Protein AF-A0AAW1VPA2-F1 (afdb_monomer)

InterPro domains:
  IPR003008 Tubulin/FtsZ, GTPase domain [PF00091] (10-75)
  IPR036525 Tubulin/FtsZ, GTPase domain superfamily [G3DSA:3.40.50.1440] (1-80)
  IPR036525 Tubulin/FtsZ, GTPase domain superfamily [SSF52490] (3-78)
  IPR045061 Tubulin-like protein FtsZ/CetZ [PTHR30314] (1-76)

Mean predicted aligned error: 4.87 Å

pLDDT: mean 87.99, std 11.67, range [49.09, 97.0]

Secondary structure (DSSP, 8-state):
--TTT-TT----EEESBHHHHHT-SS-GGGEEE--HHHHTTB--TT-HHHHHHHHHHTHHHHHHHTTT-S------PPP-

Nearest PDB structures (foldseek):
  4m8i-assembly1_A  TM=9.449E-01  e=2.412E-05  Staphylococcus epidermidis RP62A
  7ojb-assembly1_A  TM=9.406E-01  e=5.371E-05  Staphylococcus aureus
  4u39-assembly8_H  TM=9.327E-01  e=1.047E-04  Bacillus subtilis
  6ym9-assembly1_A  TM=9.017E-01  e=7.248E-04  Mycobacterium tuberculosis CDC1551
  4b46-assembly1_A  TM=9.225E-01  e=6.335E-02  Haloferax volcanii

Sequence (80 aa):
MLESLMKGAEFWTLNTDVQAMKVSLVFPENCVQIGQQLDRGLGAGGNPVVGMNAANQSKAAIEEAVHGADMVFVAVCLSS

Solvent-accessible surface area (backbone atoms only — not comparable to full-atom values): 5198 Å² total; per-residue (Å²): 117,76,86,79,72,48,96,90,64,88,70,72,45,77,40,37,29,53,70,63,57,73,70,46,90,56,56,76,90,38,48,46,77,25,28,56,92,78,48,72,33,70,32,50,81,88,38,64,68,50,46,51,51,14,47,62,74,31,41,70,61,55,51,58,75,51,60,92,56,93,73,86,86,88,86,81,88,80,87,132

Foldseek 3Di:
DVVPDDPPDADAAEFCAPVVLVPDPHDNVRYHHFQCVPCVRHGPPLDVVSVVVRCVVCVVVVCVSCPPPPDDDDDDDDDD

Radius of gyration: 13.11 Å; Cα contacts (8 Å, |Δi|>4): 77; chains: 1; bounding box: 33×23×33 Å

Organism: Rubus argutus (NCBI:txid59490)

Structure (mmCIF, N/CA/C/O backbone):
data_AF-A0AAW1VPA2-F1
#
_entry.id   AF-A0AAW1VPA2-F1
#
loop_
_atom_site.group_PDB
_atom_site.id
_atom_site.type_symbol
_atom_site.label_atom_id
_atom_site.label_alt_id
_atom_site.label_comp_id
_atom_site.label_asym_id
_atom_site.label_entity_id
_atom_site.label_seq_id
_atom_site.pdbx_PDB_ins_code
_atom_site.Cartn_x
_atom_site.Cartn_y
_atom_site.Cartn_z
_atom_site.occupancy
_atom_site.B_iso_or_equiv
_atom_site.auth_seq_id
_atom_site.auth_comp_id
_atom_site.auth_asym_id
_atom_site.auth_atom_id
_atom_site.pdbx_PDB_model_num
ATOM 1 N N . MET A 1 1 ? -14.282 15.125 2.572 1.00 50.09 1 MET A N 1
ATOM 2 C CA . MET A 1 1 ? -14.891 14.102 1.685 1.00 50.09 1 MET A CA 1
ATOM 3 C C . MET A 1 1 ? -14.785 12.700 2.287 1.00 50.09 1 MET A C 1
ATOM 5 O O . MET A 1 1 ? -15.790 12.006 2.285 1.00 50.09 1 MET A O 1
ATOM 9 N N . LEU A 1 2 ? -13.640 12.308 2.869 1.00 54.72 2 LEU A N 1
ATOM 10 C CA . LEU A 1 2 ? -13.508 11.065 3.656 1.00 54.72 2 LEU A CA 1
ATOM 11 C C . LEU A 1 2 ? -14.353 11.060 4.946 1.00 54.72 2 LEU A C 1
ATOM 13 O O . LEU A 1 2 ? -15.023 10.076 5.232 1.00 54.72 2 LEU A O 1
ATOM 17 N N . GLU A 1 3 ? -14.418 12.186 5.662 1.00 49.09 3 GLU A N 1
ATOM 18 C CA . GLU A 1 3 ? -15.151 12.290 6.940 1.00 49.09 3 GLU A CA 1
ATOM 19 C C . GLU A 1 3 ? -16.671 12.067 6.839 1.00 49.09 3 GLU A C 1
ATOM 21 O O . GLU A 1 3 ? -17.311 11.720 7.828 1.00 49.09 3 GLU A O 1
ATOM 26 N N . SER A 1 4 ? -17.274 12.270 5.663 1.00 54.09 4 SER A N 1
ATOM 27 C CA . SER A 1 4 ? -18.733 12.261 5.508 1.00 54.09 4 SER A CA 1
ATOM 28 C C . SER A 1 4 ? -19.316 10.930 5.034 1.00 54.09 4 SER A C 1
ATOM 30 O O . SER A 1 4 ? -20.535 10.790 5.061 1.00 54.09 4 SER A O 1
ATOM 32 N N . LEU A 1 5 ? -18.499 9.977 4.561 1.00 52.56 5 LEU A N 1
ATOM 33 C CA . LEU A 1 5 ? -19.023 8.823 3.819 1.00 52.56 5 LEU A CA 1
ATOM 34 C C . LEU A 1 5 ? -19.151 7.527 4.620 1.00 52.56 5 LEU A C 1
ATOM 36 O O . LEU A 1 5 ? -20.084 6.786 4.333 1.00 52.56 5 LEU A O 1
ATOM 40 N N . MET A 1 6 ? -18.318 7.236 5.625 1.00 59.66 6 MET A N 1
ATOM 41 C CA . MET A 1 6 ? -18.441 5.963 6.354 1.00 59.66 6 MET A CA 1
ATOM 42 C C . MET A 1 6 ? -17.971 6.079 7.806 1.00 59.66 6 MET A C 1
ATOM 44 O O . MET A 1 6 ? -16.808 5.845 8.120 1.00 59.66 6 MET A O 1
ATOM 48 N N . LYS A 1 7 ? -18.893 6.393 8.727 1.00 66.31 7 LYS A N 1
ATOM 49 C CA . LYS A 1 7 ? -18.666 6.100 10.150 1.00 66.31 7 LYS A CA 1
ATOM 50 C C . LYS A 1 7 ? -18.471 4.585 10.288 1.00 66.31 7 LYS A C 1
ATOM 52 O O . LYS A 1 7 ? -19.440 3.848 10.142 1.00 66.31 7 LYS A O 1
ATOM 57 N N . GLY A 1 8 ? -17.239 4.146 10.545 1.00 76.69 8 GLY A N 1
ATOM 58 C CA . GLY A 1 8 ? -16.901 2.736 10.776 1.00 76.69 8 GLY A CA 1
ATOM 59 C C . GLY A 1 8 ? -15.971 2.091 9.746 1.00 76.69 8 GLY A C 1
ATOM 60 O O . GLY A 1 8 ? -15.684 0.911 9.897 1.00 76.69 8 GLY A O 1
ATOM 61 N N . ALA A 1 9 ? -15.491 2.825 8.736 1.00 85.44 9 ALA A N 1
ATOM 62 C CA . ALA A 1 9 ? -14.467 2.323 7.821 1.00 85.44 9 ALA A CA 1
ATOM 63 C C . ALA A 1 9 ? -13.161 3.102 7.982 1.00 85.44 9 ALA A C 1
ATOM 65 O O . ALA A 1 9 ? -13.161 4.335 8.020 1.00 85.44 9 ALA A O 1
ATOM 66 N N . GLU A 1 10 ? -12.054 2.371 8.039 1.00 89.44 10 GLU A N 1
ATOM 67 C CA . GLU A 1 10 ? -10.715 2.931 7.938 1.00 89.44 10 GLU A CA 1
ATOM 68 C C . GLU A 1 10 ? -10.268 2.935 6.475 1.00 89.44 10 GLU A C 1
ATOM 70 O O . GLU A 1 10 ? -10.543 1.999 5.722 1.00 89.44 10 GLU A O 1
ATOM 75 N N . PHE A 1 11 ? -9.594 4.004 6.060 1.00 91.06 11 PHE A N 1
ATOM 76 C CA . PHE A 1 11 ? -9.118 4.154 4.692 1.00 91.06 11 PHE A CA 1
ATOM 77 C C . PHE A 1 11 ? -7.603 4.126 4.659 1.00 91.06 11 PHE A C 1
ATOM 79 O O . PHE A 1 11 ? -6.945 4.799 5.451 1.00 91.06 11 PHE A O 1
ATOM 86 N N . TRP A 1 12 ? -7.088 3.392 3.680 1.00 94.50 12 TRP A N 1
ATOM 87 C CA . TRP A 1 12 ? -5.671 3.239 3.407 1.00 94.50 12 TRP A CA 1
ATOM 88 C C . TRP A 1 12 ? -5.397 3.543 1.940 1.00 94.50 12 TRP A C 1
ATOM 90 O O . TRP A 1 12 ? -6.206 3.215 1.068 1.00 94.50 12 TRP A O 1
ATOM 100 N N . THR A 1 13 ? -4.253 4.165 1.664 1.00 94.62 13 THR A N 1
ATOM 101 C CA . THR A 1 13 ? -3.764 4.372 0.295 1.00 94.62 13 THR A CA 1
ATOM 102 C C . THR A 1 13 ? -2.483 3.578 0.103 1.00 94.62 13 THR A C 1
ATOM 104 O O . THR A 1 13 ? -1.556 3.691 0.900 1.00 94.62 13 THR A O 1
ATOM 107 N N . LEU A 1 14 ? -2.427 2.780 -0.960 1.00 95.50 14 LEU A N 1
ATOM 108 C CA . LEU A 1 14 ? -1.238 2.037 -1.369 1.00 95.50 14 LEU A CA 1
ATOM 109 C C . LEU A 1 14 ? -0.819 2.539 -2.749 1.00 95.50 14 LEU A C 1
ATOM 111 O O . LEU A 1 14 ? -1.622 2.504 -3.683 1.00 95.50 14 LEU A O 1
ATOM 115 N N . ASN A 1 15 ? 0.418 3.014 -2.895 1.00 94.94 15 ASN A N 1
ATOM 116 C CA . ASN A 1 15 ? 0.911 3.483 -4.190 1.00 94.94 15 ASN A CA 1
ATOM 117 C C . ASN A 1 15 ? 2.436 3.349 -4.311 1.00 94.94 15 ASN A C 1
ATOM 119 O O . ASN A 1 15 ? 3.171 3.426 -3.329 1.00 94.94 15 ASN A O 1
ATOM 123 N N . THR A 1 16 ? 2.902 3.161 -5.541 1.00 95.25 16 THR A N 1
ATOM 124 C CA .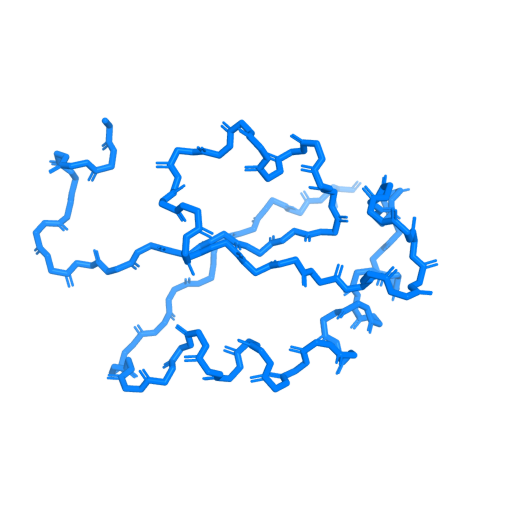 THR A 1 16 ? 4.316 3.236 -5.926 1.00 95.25 16 THR A CA 1
ATOM 125 C C . THR A 1 16 ? 4.804 4.680 -6.113 1.00 95.25 16 THR A C 1
ATOM 127 O O . THR A 1 16 ? 5.983 4.972 -5.937 1.00 95.25 16 THR A O 1
ATOM 130 N N . ASP A 1 17 ? 3.903 5.603 -6.469 1.00 94.44 17 ASP A N 1
ATOM 131 C CA . ASP A 1 17 ? 4.237 7.007 -6.738 1.00 94.44 17 ASP A CA 1
ATOM 132 C C . ASP A 1 17 ? 4.128 7.866 -5.464 1.00 94.44 17 ASP A C 1
ATOM 134 O O . ASP A 1 17 ? 3.044 8.099 -4.917 1.00 94.44 17 ASP A O 1
ATOM 138 N N . VAL A 1 18 ? 5.273 8.382 -5.011 1.00 90.62 18 VAL A N 1
ATOM 139 C CA . VAL A 1 18 ? 5.375 9.228 -3.810 1.00 90.62 18 VAL A CA 1
ATOM 140 C C . VAL A 1 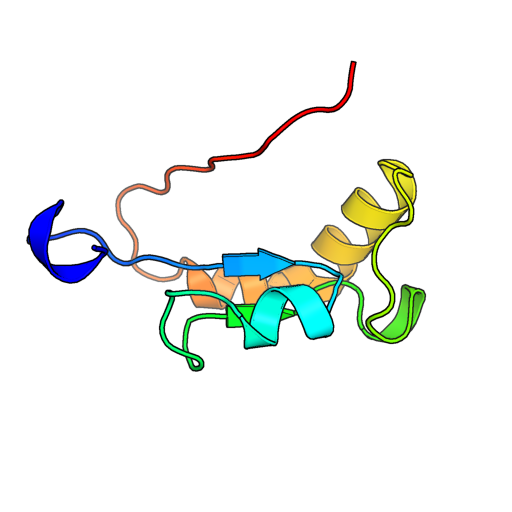18 ? 4.708 10.584 -4.004 1.00 90.62 18 VAL A C 1
ATOM 142 O O . VAL A 1 18 ? 4.185 11.162 -3.050 1.00 90.62 18 VAL A O 1
ATOM 145 N N . GLN A 1 19 ? 4.744 11.131 -5.217 1.00 91.06 19 GLN A N 1
ATOM 146 C CA . GLN A 1 19 ? 4.105 12.413 -5.504 1.00 91.06 19 GLN A CA 1
ATOM 147 C C . GLN A 1 19 ? 2.585 12.264 -5.441 1.00 91.06 19 GLN A C 1
ATOM 149 O O . GLN A 1 19 ? 1.921 13.119 -4.856 1.00 91.06 19 GLN A O 1
ATOM 154 N N . ALA A 1 20 ? 2.050 11.148 -5.943 1.00 90.62 20 ALA A N 1
ATOM 155 C CA . ALA A 1 20 ? 0.630 10.829 -5.819 1.00 90.62 20 ALA A CA 1
ATOM 156 C C . ALA A 1 20 ? 0.200 10.637 -4.351 1.00 90.62 20 ALA A C 1
ATOM 158 O O . ALA A 1 20 ? -0.865 11.112 -3.960 1.00 90.62 20 ALA A O 1
ATOM 159 N N . MET A 1 21 ? 1.035 10.013 -3.510 1.00 89.94 21 MET A N 1
ATOM 160 C CA . MET A 1 21 ? 0.748 9.884 -2.070 1.00 89.94 21 MET A CA 1
ATOM 161 C C . MET A 1 21 ? 0.640 11.236 -1.359 1.00 89.94 21 MET A C 1
ATOM 163 O O . MET A 1 21 ? -0.242 11.409 -0.524 1.00 89.94 21 MET A O 1
ATOM 167 N N . LYS A 1 22 ? 1.490 12.212 -1.698 1.00 89.44 22 LYS A N 1
ATOM 168 C CA . LYS A 1 22 ? 1.495 13.535 -1.040 1.00 89.44 22 LYS A CA 1
ATOM 169 C C . LYS A 1 22 ? 0.209 14.336 -1.234 1.00 89.44 22 LYS A C 1
ATOM 171 O O . LYS A 1 22 ? -0.059 15.235 -0.445 1.00 89.44 22 LYS A O 1
ATOM 176 N N . VAL A 1 23 ? -0.549 14.047 -2.289 1.00 90.88 23 VAL A N 1
ATOM 177 C CA . VAL A 1 23 ? -1.828 14.711 -2.591 1.00 90.88 23 VAL A CA 1
ATOM 178 C C . VAL A 1 23 ? -3.039 13.854 -2.211 1.00 90.88 23 VAL A C 1
ATOM 180 O O . VAL A 1 23 ? -4.174 14.233 -2.497 1.00 90.88 23 VAL A O 1
ATOM 183 N N . SER A 1 24 ? -2.810 12.699 -1.576 1.00 89.19 24 SER A N 1
ATOM 184 C CA . SER A 1 24 ? -3.864 11.829 -1.059 1.00 89.19 24 SER A CA 1
ATOM 185 C C . SER A 1 24 ? -4.709 12.556 -0.011 1.00 89.19 24 SER A C 1
ATOM 187 O O . SER A 1 24 ? -4.206 13.352 0.777 1.00 89.19 24 SER A O 1
ATOM 189 N N . LEU A 1 25 ? -6.007 12.249 0.017 1.00 89.50 25 LEU A N 1
ATOM 190 C CA . LEU A 1 25 ? -6.919 12.723 1.062 1.00 89.50 25 LEU A CA 1
ATOM 191 C C . LEU A 1 25 ? -6.886 11.833 2.319 1.00 89.50 25 LEU A C 1
ATOM 193 O O . LEU A 1 25 ? -7.485 12.195 3.329 1.00 89.50 25 LEU A O 1
ATOM 197 N N . VAL A 1 26 ? -6.243 10.664 2.235 1.00 90.38 26 VAL A N 1
ATOM 198 C CA . VAL A 1 26 ? -6.037 9.736 3.357 1.00 90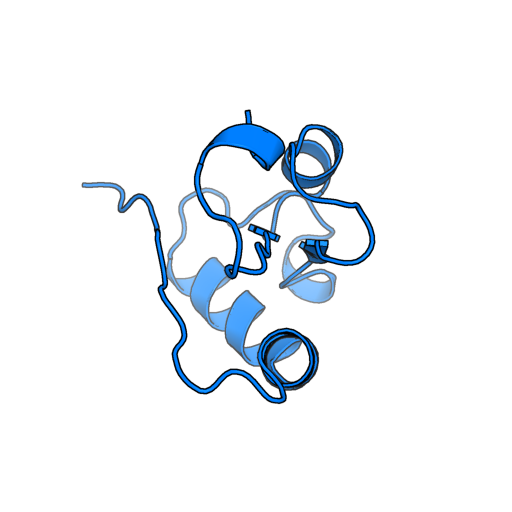.38 26 VAL A CA 1
ATOM 199 C C . VAL A 1 26 ? -4.972 10.305 4.293 1.00 90.38 26 VAL A C 1
ATOM 201 O O . VAL A 1 26 ? -4.024 10.943 3.833 1.00 90.38 26 VAL A O 1
ATOM 204 N N . PHE A 1 27 ? -5.124 10.070 5.596 1.00 88.44 27 PHE A N 1
ATOM 205 C CA . PHE A 1 27 ? -4.145 10.492 6.591 1.00 88.44 27 PHE A CA 1
ATOM 206 C C . PHE A 1 27 ? -2.740 9.943 6.267 1.00 88.44 27 PHE A C 1
ATOM 208 O O . PHE A 1 27 ? -2.634 8.788 5.841 1.00 88.44 27 PHE A O 1
ATOM 215 N N . PRO A 1 28 ? -1.662 10.735 6.437 1.00 89.12 28 PRO A N 1
ATOM 216 C CA . PRO A 1 28 ? -0.304 10.310 6.089 1.00 89.12 28 PRO A CA 1
ATOM 217 C C . PRO A 1 28 ? 0.134 8.990 6.736 1.00 89.12 28 PRO A C 1
ATOM 219 O O . PRO A 1 28 ? 0.822 8.200 6.093 1.00 89.12 28 PRO A O 1
ATOM 222 N N . GLU A 1 29 ? -0.287 8.731 7.972 1.00 90.12 29 GLU A N 1
ATOM 223 C CA . GLU A 1 29 ? -0.041 7.49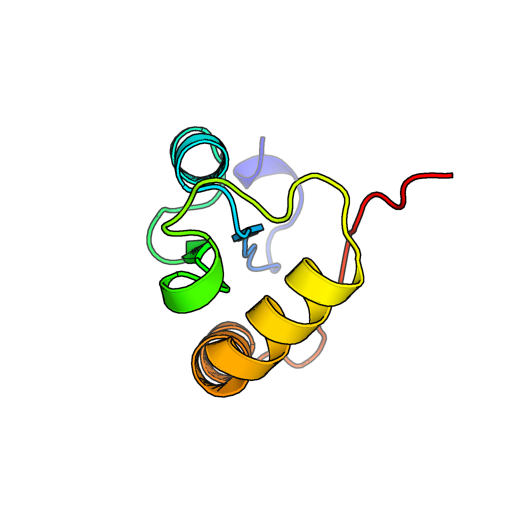0 8.716 1.00 90.12 29 GLU A CA 1
ATOM 224 C C . GLU A 1 29 ? -0.675 6.245 8.069 1.00 90.12 29 GLU A C 1
ATOM 226 O O . GLU A 1 29 ? -0.131 5.152 8.197 1.00 90.12 29 GLU A O 1
ATOM 231 N N . ASN A 1 30 ? -1.748 6.426 7.292 1.00 93.75 30 ASN A N 1
ATOM 232 C CA . ASN A 1 30 ? -2.473 5.361 6.593 1.00 93.75 30 ASN A CA 1
ATOM 233 C C . ASN A 1 30 ? -2.090 5.273 5.102 1.00 93.75 30 ASN A C 1
ATOM 235 O O . ASN A 1 30 ? -2.816 4.724 4.263 1.00 93.75 30 ASN A O 1
ATOM 239 N N . CYS A 1 31 ? -0.949 5.855 4.736 1.00 93.81 31 CYS A N 1
ATOM 240 C CA . CYS A 1 31 ? -0.415 5.805 3.385 1.00 93.81 31 CYS A CA 1
ATOM 241 C C . CYS A 1 31 ? 0.788 4.855 3.337 1.00 93.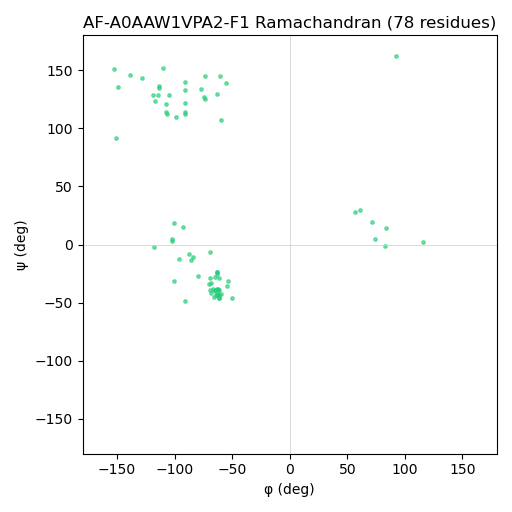81 31 CYS A C 1
ATOM 243 O O . CYS A 1 31 ? 1.865 5.154 3.850 1.00 93.81 31 CYS A O 1
ATOM 245 N N . VAL A 1 32 ? 0.634 3.726 2.650 1.00 95.25 32 VAL A N 1
ATOM 246 C CA . VAL A 1 32 ? 1.691 2.729 2.476 1.00 95.25 32 VAL A CA 1
ATOM 247 C C . VAL A 1 32 ? 2.346 2.916 1.113 1.00 95.25 32 VAL A C 1
ATOM 249 O O . VAL A 1 32 ? 1.764 2.620 0.066 1.00 95.25 32 VAL A O 1
ATOM 252 N N . GLN A 1 33 ? 3.592 3.385 1.120 1.00 94.75 33 GLN A N 1
ATOM 253 C CA . GLN A 1 33 ? 4.406 3.382 -0.088 1.00 94.75 33 GLN A CA 1
ATOM 254 C C . GLN A 1 33 ? 4.880 1.955 -0.382 1.00 94.75 33 GLN A C 1
ATOM 256 O O . GLN A 1 33 ? 5.510 1.317 0.465 1.00 94.75 33 GLN A O 1
ATOM 261 N N . ILE A 1 34 ? 4.637 1.472 -1.599 1.00 95.38 34 ILE A N 1
ATOM 262 C CA . ILE A 1 34 ? 5.119 0.161 -2.049 1.00 95.38 34 ILE A CA 1
ATOM 263 C C . ILE A 1 34 ? 6.221 0.301 -3.100 1.00 95.38 34 ILE A C 1
ATOM 265 O O . ILE A 1 34 ? 6.271 1.290 -3.824 1.00 95.38 34 ILE A O 1
ATOM 269 N N . GLY A 1 35 ? 7.124 -0.679 -3.188 1.00 91.38 35 GLY A N 1
ATOM 270 C CA . GLY A 1 35 ? 8.134 -0.717 -4.257 1.00 91.38 35 GLY A CA 1
ATOM 271 C C . GLY A 1 35 ? 9.249 0.328 -4.165 1.00 91.38 35 GLY A C 1
ATOM 272 O O . GLY A 1 35 ? 9.940 0.564 -5.153 1.00 91.38 35 GLY A O 1
ATOM 273 N N . GLN A 1 36 ? 9.479 0.920 -2.988 1.00 86.50 36 GLN A N 1
ATOM 274 C CA . GLN A 1 36 ? 10.461 1.996 -2.792 1.00 86.50 36 GLN A CA 1
ATOM 275 C C . GLN A 1 36 ? 11.874 1.644 -3.298 1.00 86.50 36 GLN A C 1
ATOM 277 O O . GLN A 1 36 ? 12.603 2.524 -3.757 1.00 86.50 36 GLN A O 1
ATOM 282 N N . GLN A 1 37 ? 12.269 0.367 -3.251 1.00 80.62 37 GLN A N 1
ATOM 283 C CA . GLN A 1 37 ? 13.579 -0.076 -3.742 1.00 80.62 37 GLN A CA 1
ATOM 284 C C . GLN A 1 37 ? 13.600 -0.393 -5.250 1.00 80.62 37 GLN A C 1
ATOM 286 O O . GLN A 1 37 ? 14.684 -0.530 -5.814 1.00 80.62 37 GLN A O 1
ATOM 291 N N . LEU A 1 38 ? 12.439 -0.517 -5.903 1.00 79.81 38 LEU A N 1
ATOM 292 C CA . LEU A 1 38 ? 12.315 -0.865 -7.324 1.00 79.81 38 LEU A CA 1
ATOM 293 C C . LEU A 1 38 ? 12.295 0.375 -8.219 1.00 79.81 38 LEU A C 1
ATOM 295 O O . LEU A 1 38 ? 13.032 0.436 -9.200 1.00 79.81 38 LEU A O 1
ATOM 299 N N . ASP A 1 39 ? 11.474 1.366 -7.874 1.00 78.75 39 ASP A N 1
ATOM 300 C CA . ASP A 1 39 ? 11.215 2.539 -8.723 1.00 78.75 39 ASP A CA 1
ATOM 301 C C . ASP A 1 39 ? 11.649 3.870 -8.093 1.00 78.75 39 ASP A C 1
ATOM 303 O O . ASP A 1 39 ? 11.534 4.923 -8.721 1.00 78.75 39 ASP A O 1
ATOM 307 N N . ARG A 1 40 ? 12.168 3.836 -6.857 1.00 84.00 40 ARG A N 1
ATOM 308 C CA . ARG A 1 40 ? 12.589 5.022 -6.090 1.00 84.00 40 ARG A CA 1
ATOM 309 C C . ARG A 1 40 ? 11.466 6.051 -5.902 1.00 84.00 40 ARG A C 1
ATOM 311 O O . ARG A 1 40 ? 11.743 7.240 -5.743 1.00 84.00 40 ARG A O 1
ATOM 318 N N . GLY A 1 41 ? 10.213 5.603 -5.900 1.00 85.69 41 GLY A N 1
ATOM 319 C CA . GLY A 1 41 ? 9.034 6.445 -5.726 1.00 85.69 41 GLY A CA 1
ATOM 320 C C . GLY A 1 41 ? 8.531 7.125 -7.000 1.00 85.69 41 GLY A C 1
ATOM 321 O O . GLY A 1 41 ? 7.756 8.074 -6.888 1.00 85.69 41 GLY A O 1
ATOM 322 N N . LEU A 1 42 ? 8.984 6.691 -8.182 1.00 90.44 42 LEU A N 1
ATOM 323 C CA . LEU A 1 42 ? 8.567 7.237 -9.484 1.00 90.44 42 LEU A CA 1
ATOM 324 C C . LEU A 1 42 ? 7.314 6.561 -10.060 1.00 90.44 42 LEU A C 1
ATOM 326 O O . LEU A 1 42 ? 6.779 7.023 -11.066 1.00 90.44 42 LEU A O 1
ATOM 330 N N . GLY A 1 43 ? 6.851 5.480 -9.434 1.00 90.88 43 GLY A N 1
ATOM 331 C CA . GLY A 1 43 ? 5.693 4.729 -9.887 1.00 90.88 43 GLY A CA 1
ATOM 332 C C . GLY A 1 43 ? 6.018 3.560 -10.820 1.00 90.88 43 GLY A C 1
ATOM 333 O O . GLY A 1 43 ? 7.066 3.499 -11.463 1.00 90.88 43 GLY A O 1
ATOM 334 N N . ALA A 1 44 ? 5.052 2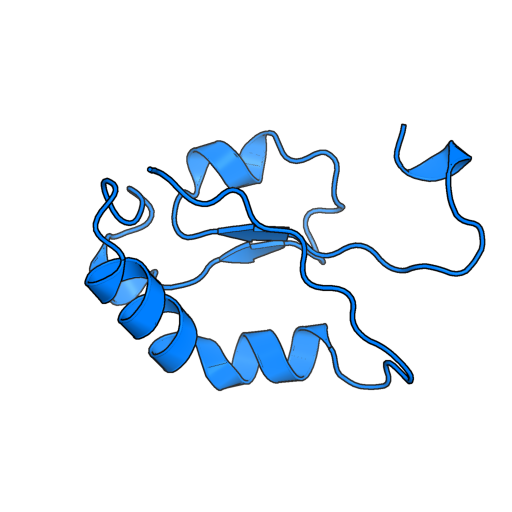.648 -10.959 1.00 91.81 44 ALA A N 1
ATOM 335 C CA . ALA A 1 44 ? 5.170 1.443 -11.785 1.00 91.81 44 ALA A CA 1
ATOM 336 C C . ALA A 1 44 ? 5.200 1.692 -13.311 1.00 91.81 44 ALA A C 1
ATOM 338 O O . ALA A 1 44 ? 5.363 0.746 -14.084 1.00 91.81 44 ALA A O 1
ATOM 339 N N . GLY A 1 45 ? 4.995 2.934 -13.769 1.00 89.75 45 GLY A N 1
ATOM 340 C CA . GLY A 1 45 ? 5.063 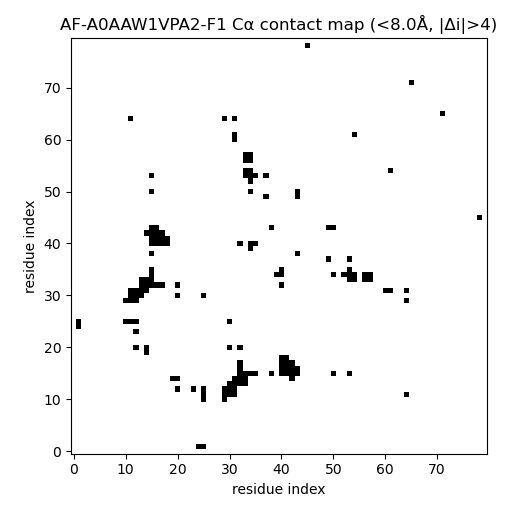3.301 -15.191 1.00 89.75 45 GLY A CA 1
ATOM 341 C C . GLY A 1 45 ? 4.049 2.577 -16.085 1.00 89.75 45 GLY A C 1
ATOM 342 O O . GLY A 1 45 ? 4.342 2.299 -17.243 1.00 89.75 45 GLY A O 1
ATOM 343 N N . GLY A 1 46 ? 2.886 2.205 -15.541 1.00 88.56 46 GLY A N 1
ATOM 344 C CA . GLY A 1 46 ? 1.870 1.423 -16.256 1.00 88.56 46 GLY A CA 1
ATOM 345 C C . GLY A 1 46 ? 2.222 -0.056 -16.448 1.00 88.56 46 GLY A C 1
ATOM 346 O O . GLY A 1 46 ? 1.469 -0.778 -17.094 1.00 88.56 46 GLY A O 1
ATOM 347 N N . ASN A 1 47 ? 3.339 -0.536 -15.890 1.00 91.25 47 ASN A N 1
ATOM 348 C CA . ASN A 1 47 ? 3.722 -1.939 -15.976 1.00 91.25 47 ASN A CA 1
ATOM 349 C C . ASN A 1 47 ? 3.154 -2.738 -14.782 1.00 91.25 47 ASN A C 1
ATOM 351 O O . ASN A 1 47 ? 3.633 -2.575 -13.653 1.00 91.25 47 ASN A O 1
ATOM 355 N N . PRO A 1 48 ? 2.192 -3.656 -15.000 1.00 92.06 48 PRO A N 1
ATOM 356 C CA . PRO A 1 48 ? 1.580 -4.425 -13.917 1.00 92.06 48 PRO A CA 1
ATOM 357 C C . PRO A 1 48 ? 2.571 -5.360 -13.210 1.00 92.06 48 PRO A C 1
ATOM 359 O O . PRO A 1 48 ? 2.421 -5.617 -12.017 1.00 92.06 48 PRO A O 1
ATOM 362 N N . VAL A 1 49 ? 3.620 -5.825 -13.899 1.00 93.81 49 VAL A N 1
ATOM 363 C CA . VAL A 1 49 ? 4.662 -6.674 -13.297 1.00 93.81 49 VAL A CA 1
ATOM 364 C C . VAL A 1 49 ? 5.456 -5.892 -12.248 1.00 93.81 49 VAL A C 1
ATOM 366 O O . VAL A 1 49 ? 5.780 -6.431 -11.191 1.00 93.81 49 VAL A O 1
ATOM 369 N N . VAL A 1 50 ? 5.728 -4.606 -12.497 1.00 93.38 50 VAL A N 1
ATOM 370 C CA . VAL A 1 50 ? 6.401 -3.736 -11.519 1.00 93.38 50 VAL A CA 1
ATOM 371 C C . VAL A 1 50 ? 5.513 -3.534 -10.293 1.00 93.38 50 VAL A C 1
ATOM 373 O O . VAL A 1 50 ? 5.991 -3.705 -9.175 1.00 93.38 50 VAL A O 1
ATOM 376 N N . GLY A 1 51 ? 4.217 -3.269 -10.491 1.00 93.31 51 GLY A N 1
ATOM 377 C CA . GLY A 1 51 ? 3.250 -3.149 -9.394 1.00 93.31 51 GLY A CA 1
ATOM 378 C C . GLY A 1 51 ? 3.136 -4.426 -8.551 1.00 93.31 51 GLY A C 1
ATOM 379 O O . GLY A 1 51 ? 3.153 -4.361 -7.323 1.00 93.31 51 GLY A O 1
ATOM 380 N N . MET A 1 52 ? 3.108 -5.597 -9.194 1.00 95.19 52 MET A N 1
ATOM 381 C CA . MET A 1 52 ? 3.097 -6.890 -8.503 1.00 95.19 52 MET A CA 1
ATOM 382 C C . MET A 1 52 ? 4.362 -7.096 -7.659 1.00 95.19 52 MET A C 1
ATOM 384 O O . MET A 1 52 ? 4.279 -7.484 -6.494 1.00 95.19 52 MET A O 1
ATOM 388 N N . ASN A 1 53 ? 5.537 -6.805 -8.219 1.00 96.00 53 ASN A N 1
ATOM 389 C CA . ASN A 1 53 ? 6.802 -6.916 -7.493 1.00 96.00 53 ASN A CA 1
ATOM 390 C C . ASN A 1 53 ? 6.881 -5.922 -6.324 1.00 96.00 53 ASN A C 1
ATOM 392 O O . ASN A 1 53 ? 7.350 -6.290 -5.247 1.00 96.00 53 ASN A O 1
ATOM 396 N N . ALA A 1 54 ? 6.378 -4.698 -6.510 1.00 95.88 54 ALA A N 1
ATOM 397 C CA . ALA A 1 54 ? 6.289 -3.682 -5.467 1.00 95.88 54 ALA A CA 1
ATOM 398 C C . ALA A 1 54 ? 5.406 -4.138 -4.297 1.00 95.88 54 ALA A C 1
ATOM 400 O O . ALA A 1 54 ? 5.819 -4.034 -3.142 1.00 95.88 54 ALA A O 1
ATOM 401 N N . ALA A 1 55 ? 4.232 -4.703 -4.589 1.00 95.31 55 ALA A N 1
ATOM 402 C CA . ALA A 1 55 ? 3.338 -5.245 -3.569 1.00 95.31 55 ALA A CA 1
ATOM 403 C C . ALA A 1 55 ? 3.971 -6.430 -2.819 1.00 95.31 55 ALA A C 1
ATOM 405 O O . ALA A 1 55 ? 3.930 -6.472 -1.592 1.00 95.31 55 ALA A O 1
ATOM 406 N N . ASN A 1 56 ? 4.620 -7.357 -3.535 1.00 96.31 56 ASN 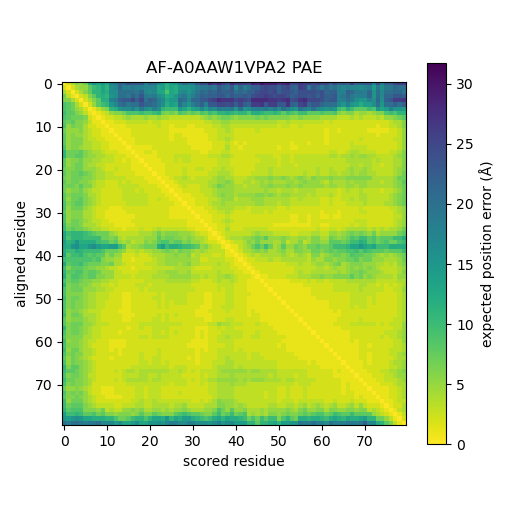A N 1
ATOM 407 C CA . ASN A 1 56 ? 5.302 -8.503 -2.924 1.00 96.31 56 ASN A CA 1
ATOM 408 C C . ASN A 1 56 ? 6.452 -8.076 -2.002 1.00 96.31 56 ASN A C 1
ATOM 410 O O . ASN A 1 56 ? 6.600 -8.621 -0.910 1.00 96.31 56 ASN A O 1
ATOM 414 N N . GLN A 1 57 ? 7.251 -7.091 -2.419 1.00 95.50 57 GLN A N 1
ATOM 415 C CA . GLN A 1 57 ? 8.325 -6.535 -1.595 1.00 95.50 57 GLN A CA 1
ATOM 416 C C . GLN A 1 57 ? 7.786 -5.893 -0.312 1.00 95.50 57 GLN A C 1
ATOM 418 O O . GLN A 1 57 ? 8.391 -6.028 0.750 1.00 95.50 57 GLN A O 1
ATOM 423 N N . SER A 1 58 ? 6.653 -5.203 -0.409 1.00 96.00 58 SER A N 1
ATOM 424 C CA . SER A 1 58 ? 6.045 -4.471 0.702 1.00 96.00 58 SER A CA 1
ATOM 425 C C . SER A 1 58 ? 5.015 -5.289 1.484 1.00 96.00 58 SER A C 1
ATOM 427 O O . SER A 1 58 ? 4.267 -4.716 2.272 1.00 96.00 58 SER A O 1
ATOM 429 N N . LYS A 1 59 ? 4.986 -6.618 1.315 1.00 96.62 59 LYS A N 1
ATOM 430 C CA . LYS A 1 59 ? 3.978 -7.506 1.914 1.00 96.62 59 LYS A CA 1
ATOM 431 C C . LYS A 1 59 ? 3.792 -7.286 3.419 1.00 96.62 59 LYS A C 1
ATOM 433 O O . LYS A 1 59 ? 2.660 -7.143 3.855 1.00 96.62 59 LYS A O 1
ATOM 438 N N . ALA A 1 60 ? 4.877 -7.185 4.187 1.00 96.56 60 ALA A N 1
ATOM 439 C CA . ALA A 1 60 ? 4.797 -6.978 5.636 1.00 96.56 60 ALA A CA 1
ATOM 440 C C . ALA A 1 60 ? 4.114 -5.650 6.017 1.00 96.56 60 ALA A C 1
ATOM 442 O O . ALA A 1 60 ? 3.331 -5.605 6.957 1.00 96.56 60 ALA A O 1
ATOM 443 N N . ALA A 1 61 ? 4.365 -4.572 5.265 1.00 95.62 61 ALA A N 1
ATOM 444 C CA . ALA A 1 61 ? 3.715 -3.283 5.502 1.00 95.62 61 ALA A CA 1
ATOM 445 C C . ALA A 1 61 ? 2.225 -3.316 5.129 1.00 95.62 61 ALA A C 1
ATOM 447 O O . ALA A 1 61 ? 1.410 -2.673 5.782 1.00 95.62 61 ALA A O 1
ATOM 448 N N . ILE A 1 62 ? 1.868 -4.079 4.090 1.00 96.19 62 ILE A N 1
ATOM 449 C CA . ILE A 1 62 ? 0.472 -4.287 3.687 1.00 96.19 62 ILE A CA 1
ATOM 450 C C . ILE A 1 62 ? -0.268 -5.123 4.738 1.00 96.19 62 ILE A C 1
ATOM 452 O O . ILE A 1 62 ? -1.403 -4.799 5.065 1.00 96.19 62 ILE A O 1
ATOM 456 N N . GLU A 1 63 ? 0.364 -6.172 5.272 1.00 97.00 63 GLU A N 1
ATOM 457 C CA . GLU A 1 63 ? -0.199 -7.004 6.344 1.00 97.00 63 GLU A CA 1
ATOM 458 C C . GLU A 1 63 ? -0.463 -6.189 7.613 1.00 97.00 63 GLU A C 1
ATOM 460 O O . GLU A 1 63 ? -1.540 -6.313 8.188 1.00 97.00 63 GLU A O 1
ATOM 465 N N . GLU A 1 64 ? 0.470 -5.317 8.004 1.00 96.50 64 GLU A N 1
ATOM 466 C CA . GLU A 1 64 ? 0.284 -4.408 9.140 1.00 96.50 64 GLU A CA 1
ATOM 467 C C . GLU A 1 64 ? -0.869 -3.425 8.900 1.00 96.50 64 GLU A C 1
ATOM 469 O O . GLU A 1 64 ? -1.715 -3.237 9.768 1.00 96.50 64 GLU A O 1
ATOM 474 N N . ALA A 1 65 ? -0.958 -2.851 7.696 1.00 95.38 65 ALA A N 1
ATOM 475 C CA . ALA A 1 65 ? -2.009 -1.897 7.340 1.00 95.38 65 ALA A CA 1
ATOM 476 C C . ALA A 1 65 ? -3.428 -2.479 7.418 1.00 95.38 65 ALA A C 1
ATOM 478 O O . ALA A 1 65 ? -4.388 -1.751 7.652 1.00 95.38 65 ALA A O 1
ATOM 479 N N . VAL A 1 66 ? -3.580 -3.787 7.205 1.00 95.06 66 VAL A N 1
ATOM 480 C CA . VAL A 1 66 ? -4.884 -4.466 7.287 1.00 95.06 66 VAL A CA 1
ATOM 481 C C . VAL A 1 66 ? -5.064 -5.248 8.587 1.00 95.06 66 VAL A C 1
ATOM 483 O O . VAL A 1 66 ? -6.074 -5.936 8.757 1.00 95.06 66 VAL A O 1
ATOM 486 N N . HIS A 1 67 ? -4.095 -5.188 9.501 1.00 96.25 67 HIS A N 1
ATOM 487 C CA . HIS A 1 67 ? -4.126 -5.974 10.723 1.00 96.25 67 HIS A CA 1
ATOM 488 C C . HIS A 1 67 ? -5.322 -5.577 11.601 1.00 96.25 67 HIS A C 1
ATOM 490 O O . HIS A 1 67 ? -5.539 -4.411 11.915 1.00 96.25 67 HIS A O 1
ATOM 496 N N . GLY A 1 68 ? -6.098 -6.575 12.029 1.00 94.06 68 GLY A N 1
ATOM 497 C CA . GLY A 1 68 ? -7.295 -6.368 12.848 1.00 94.06 68 GLY A CA 1
ATOM 498 C C . GLY A 1 68 ? -8.557 -6.001 12.062 1.00 94.06 68 GLY A C 1
ATOM 499 O O . GLY A 1 68 ? -9.614 -5.879 12.675 1.00 94.06 68 GLY A O 1
ATOM 500 N N . ALA A 1 69 ? -8.489 -5.871 10.733 1.00 94.12 69 ALA A N 1
ATOM 501 C CA . ALA A 1 69 ? -9.679 -5.688 9.912 1.00 94.12 69 ALA A CA 1
ATOM 502 C C . ALA A 1 69 ? -10.474 -7.000 9.791 1.00 94.12 69 ALA A C 1
ATOM 504 O O . ALA A 1 69 ? -9.955 -8.013 9.321 1.00 94.12 69 ALA A O 1
ATOM 505 N N . ASP A 1 70 ? -11.763 -6.966 10.137 1.00 94.50 70 ASP A N 1
ATOM 506 C CA . ASP A 1 70 ? -12.684 -8.086 9.887 1.00 94.50 70 ASP A CA 1
ATOM 507 C C . ASP A 1 70 ? -12.976 -8.270 8.387 1.00 94.50 70 ASP A C 1
ATOM 509 O O . ASP A 1 70 ? -13.265 -9.372 7.917 1.00 94.50 70 ASP A O 1
ATOM 513 N N . MET A 1 71 ? -12.920 -7.174 7.621 1.00 94.06 71 MET A N 1
ATOM 514 C CA . MET A 1 71 ? -13.192 -7.152 6.187 1.00 94.06 71 MET A CA 1
ATOM 515 C C . MET A 1 71 ? -12.370 -6.062 5.497 1.00 94.06 71 MET A C 1
ATOM 517 O O . MET A 1 71 ? -12.322 -4.923 5.956 1.00 94.06 71 MET A O 1
ATOM 521 N N . VAL A 1 72 ? -11.766 -6.403 4.357 1.00 94.88 72 VAL A N 1
ATOM 522 C CA . VAL A 1 72 ? -10.955 -5.486 3.546 1.00 94.88 72 VAL A CA 1
ATOM 523 C C . VAL A 1 72 ? -11.584 -5.333 2.165 1.00 94.88 72 VAL A C 1
ATOM 525 O O . VAL A 1 72 ? -11.852 -6.322 1.482 1.00 94.88 72 VAL A O 1
ATOM 528 N N . PHE A 1 73 ? -11.785 -4.088 1.733 1.00 94.06 73 PHE A N 1
ATOM 529 C CA . PHE A 1 73 ? -12.205 -3.757 0.373 1.00 94.06 73 PHE A CA 1
ATOM 530 C C . PHE A 1 73 ? -11.019 -3.210 -0.415 1.00 94.06 73 PHE A C 1
ATOM 532 O O . PHE A 1 73 ? -10.365 -2.263 0.015 1.00 94.06 73 PHE A O 1
ATOM 539 N N . VAL A 1 74 ? -10.768 -3.778 -1.594 1.00 94.12 74 VAL A N 1
ATOM 540 C CA . VAL A 1 74 ? -9.706 -3.320 -2.494 1.00 94.12 74 VAL A CA 1
ATOM 541 C C . VAL A 1 74 ? -10.341 -2.616 -3.686 1.00 94.12 74 VAL A C 1
ATOM 543 O O . VAL A 1 74 ? -11.029 -3.243 -4.490 1.00 94.12 74 VAL A O 1
ATOM 546 N N . ALA A 1 75 ? -10.107 -1.309 -3.801 1.00 91.81 75 ALA A N 1
ATOM 547 C CA . ALA A 1 75 ? -10.527 -0.502 -4.941 1.00 91.81 75 ALA A CA 1
ATOM 548 C C . ALA A 1 75 ? -9.302 -0.131 -5.783 1.00 91.81 75 ALA A C 1
ATOM 550 O O . ALA A 1 75 ? -8.374 0.506 -5.289 1.00 91.81 75 ALA A O 1
ATOM 551 N N . VAL A 1 76 ? -9.298 -0.529 -7.055 1.00 90.81 76 VAL A N 1
ATOM 552 C CA . VAL A 1 76 ? -8.214 -0.240 -8.003 1.00 90.81 76 VAL A CA 1
ATOM 553 C C . VAL A 1 76 ? -8.788 0.131 -9.364 1.00 90.81 76 VAL A C 1
ATOM 555 O O . VAL A 1 76 ? -9.808 -0.413 -9.788 1.00 90.81 76 VAL A O 1
ATOM 558 N N . CYS A 1 77 ? -8.114 1.036 -10.069 1.00 84.88 77 CYS A N 1
ATOM 559 C CA . CYS A 1 77 ? -8.385 1.296 -11.478 1.00 84.88 77 CYS A CA 1
ATOM 560 C C . CYS A 1 77 ? -7.492 0.390 -12.326 1.00 84.88 77 CYS A C 1
ATOM 562 O O . CYS A 1 77 ? -6.268 0.457 -12.226 1.00 84.88 77 CYS A O 1
ATOM 564 N N . LEU A 1 78 ? -8.101 -0.440 -13.169 1.00 83.56 78 LEU A N 1
ATOM 565 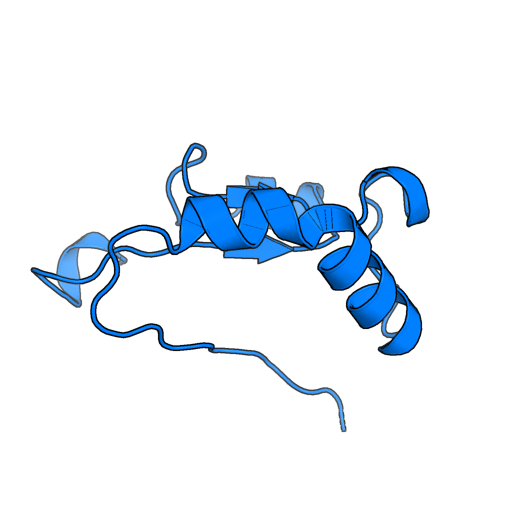C CA . LEU A 1 78 ? -7.380 -1.254 -14.142 1.00 83.56 78 LEU A CA 1
ATOM 566 C C . LEU A 1 78 ? -7.265 -0.481 -15.458 1.00 83.56 78 LEU A C 1
ATOM 568 O O . LEU A 1 78 ? -8.249 0.085 -15.934 1.00 83.56 78 LEU A O 1
ATOM 572 N N . SER A 1 79 ? -6.071 -0.453 -16.046 1.00 76.00 79 SER A N 1
ATOM 573 C CA . SER A 1 79 ? -5.885 0.006 -17.424 1.00 76.00 79 SER A CA 1
ATOM 574 C C . SER A 1 79 ? -6.329 -1.086 -18.402 1.00 76.00 79 SER A C 1
ATOM 576 O O . SER A 1 79 ? -5.969 -2.249 -18.212 1.00 76.00 79 SER A O 1
ATOM 578 N N . SER A 1 80 ? -7.100 -0.701 -19.423 1.00 64.00 80 SER A N 1
ATOM 579 C CA . SER A 1 80 ? -7.488 -1.549 -20.564 1.00 64.00 80 SER A CA 1
ATOM 580 C C . SER A 1 80 ? -6.323 -1.875 -21.486 1.00 64.00 80 SER A C 1
ATOM 582 O O . SER A 1 80 ? -5.523 -0.939 -21.716 1.00 64.00 80 SER A O 1
#